Protein AF-A0A527X733-F1 (afdb_monomer)

Mean predicted aligned error: 2.3 Å

Foldseek 3Di:
DADEDALQLVCVCVQQPHDVSNVVSVVVVVPDDPVRYDYDPVSVVVNLCCCCPVVVDDNVGD

Solvent-accessible surface area (backbone atoms only — not comparable to full-atom values): 3566 Å² total; per-residue (Å²): 127,76,45,77,53,54,42,68,56,56,38,16,54,74,43,49,91,39,64,71,52,12,55,55,38,48,57,54,54,75,72,51,57,73,93,30,56,39,76,50,74,66,34,55,58,51,36,42,52,43,32,38,72,74,66,64,38,52,87,91,76,79

Secondary structure (DSSP, 8-state):
--EEPPHHHHHHHTTTT-HHHHHHHHHHHHTS-GGGEE--HHHHHHHHHHHHHTT---TTT-

Nearest PDB structures (foldseek):
  2o6k-assembly1_A  TM=3.422E-01  e=5.801E+00  Staphylococcus aureus subsp. aureus MW2

Radius of gyration: 11.96 Å; Cα contacts (8 Å, |Δi|>4): 60; chains: 1; bounding box: 26×18×32 Å

Sequence (62 aa):
MKVALDTDILAYAEGINGVEKRDTVLELLRNVPQEAAIVPVQVLGELYNVLIRKAGRSPQTA

Structure (mmCIF, N/CA/C/O backbone):
data_AF-A0A527X733-F1
#
_entry.id   AF-A0A527X733-F1
#
loop_
_atom_site.group_PDB
_atom_site.id
_atom_site.type_symbol
_atom_site.label_atom_id
_atom_site.label_alt_id
_atom_site.label_comp_id
_atom_site.label_asym_id
_atom_site.label_entity_id
_atom_site.label_seq_id
_atom_site.pdbx_PDB_ins_code
_atom_site.Cartn_x
_atom_site.Cartn_y
_atom_site.Cartn_z
_atom_site.occupancy
_atom_site.B_iso_or_equiv
_atom_site.auth_seq_id
_atom_site.auth_comp_id
_atom_site.auth_asym_id
_atom_site.auth_atom_id
_atom_site.pdbx_PDB_model_num
ATOM 1 N N . MET A 1 1 ? -10.558 2.857 17.534 1.00 86.12 1 MET A N 1
ATOM 2 C CA . MET A 1 1 ? -10.625 3.874 16.458 1.00 86.12 1 MET A CA 1
ATOM 3 C C . MET A 1 1 ? -10.189 3.200 15.165 1.00 86.12 1 MET A C 1
ATOM 5 O O . MET A 1 1 ? -9.263 2.407 15.239 1.00 86.12 1 MET A O 1
ATOM 9 N N . LYS A 1 2 ? -10.873 3.429 14.037 1.00 95.19 2 LYS A N 1
ATOM 10 C CA . LYS A 1 2 ? -10.491 2.866 12.726 1.00 95.19 2 LYS A CA 1
ATOM 11 C C . LYS A 1 2 ? -9.622 3.867 11.962 1.00 95.19 2 LYS A C 1
ATOM 13 O O . LYS A 1 2 ? -9.823 5.068 12.128 1.00 95.19 2 LYS A O 1
ATOM 18 N N . VAL A 1 3 ? -8.707 3.377 11.132 1.00 96.31 3 VAL A N 1
ATOM 19 C CA . VAL A 1 3 ? -7.807 4.178 10.292 1.00 96.31 3 VAL A CA 1
ATOM 20 C C . VAL A 1 3 ? -8.013 3.760 8.842 1.00 96.31 3 VAL A C 1
ATOM 22 O O . VAL A 1 3 ? -7.772 2.609 8.490 1.00 96.31 3 VAL A O 1
ATOM 25 N N . ALA A 1 4 ? -8.487 4.682 8.008 1.00 97.12 4 ALA A N 1
ATOM 26 C CA . ALA A 1 4 ? -8.596 4.447 6.575 1.00 97.12 4 ALA A CA 1
ATOM 27 C C . ALA A 1 4 ? -7.249 4.728 5.900 1.00 97.12 4 ALA A C 1
ATOM 29 O O . ALA A 1 4 ? -6.646 5.772 6.150 1.00 97.12 4 ALA A O 1
ATOM 30 N N . LEU A 1 5 ? -6.783 3.803 5.064 1.00 97.62 5 LEU A N 1
ATOM 31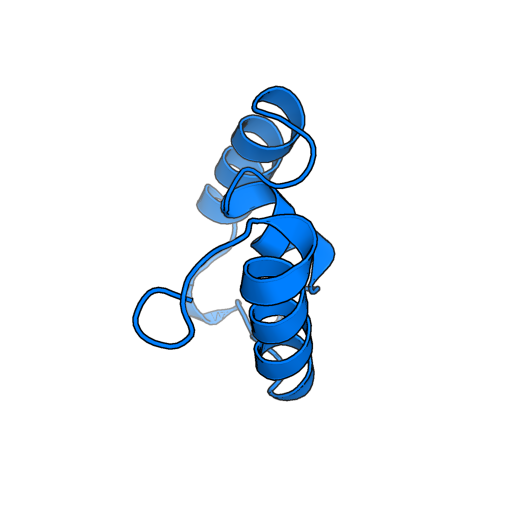 C CA . LEU A 1 5 ? -5.565 3.972 4.278 1.00 97.62 5 LEU A CA 1
ATOM 32 C C . LEU A 1 5 ? -5.898 4.668 2.961 1.00 97.62 5 LEU A C 1
ATOM 34 O O . LEU A 1 5 ? -6.797 4.234 2.245 1.00 97.62 5 LEU A O 1
ATOM 38 N N . ASP A 1 6 ? -5.164 5.734 2.665 1.00 98.06 6 ASP A N 1
ATOM 39 C CA . ASP A 1 6 ? -5.243 6.451 1.396 1.00 98.06 6 ASP A CA 1
ATOM 40 C C . ASP A 1 6 ? -4.361 5.794 0.321 1.00 98.06 6 ASP A C 1
ATOM 42 O O . ASP A 1 6 ? -3.425 5.046 0.632 1.00 98.06 6 ASP A O 1
ATOM 46 N N . THR A 1 7 ? -4.629 6.094 -0.949 1.00 98.31 7 THR A N 1
ATOM 47 C CA . THR A 1 7 ? -3.866 5.558 -2.082 1.00 98.31 7 THR A CA 1
ATOM 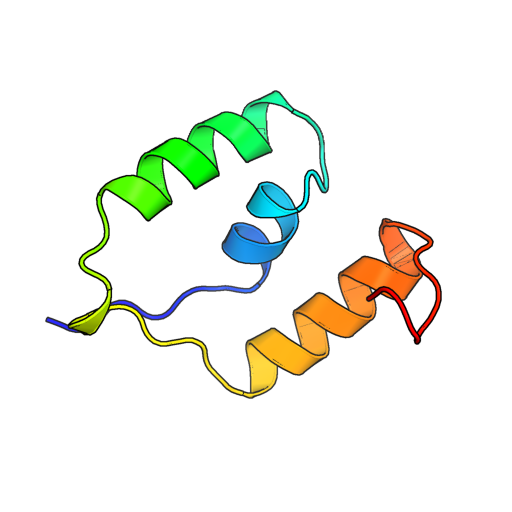48 C C . THR A 1 7 ? -2.391 5.929 -2.018 1.00 98.31 7 THR A C 1
ATOM 50 O O . THR A 1 7 ? -1.555 5.085 -2.342 1.00 98.31 7 THR A O 1
ATOM 53 N N . ASP A 1 8 ? -2.035 7.133 -1.565 1.00 97.00 8 ASP A N 1
ATOM 54 C CA . ASP A 1 8 ? -0.629 7.546 -1.488 1.00 97.00 8 ASP A CA 1
ATOM 55 C C . ASP A 1 8 ? 0.177 6.670 -0.520 1.00 97.00 8 ASP A C 1
ATOM 57 O O . ASP A 1 8 ? 1.310 6.298 -0.822 1.00 97.00 8 ASP A O 1
ATOM 61 N N . ILE A 1 9 ? -0.424 6.271 0.606 1.00 97.81 9 ILE A N 1
ATOM 62 C CA . ILE A 1 9 ? 0.204 5.369 1.582 1.00 97.81 9 ILE A CA 1
ATOM 63 C C . ILE A 1 9 ? 0.517 4.022 0.924 1.00 97.81 9 ILE A C 1
ATOM 65 O O . ILE A 1 9 ? 1.647 3.538 0.994 1.00 97.81 9 ILE A O 1
ATOM 69 N N . LEU A 1 10 ? -0.449 3.428 0.225 1.00 97.94 10 LEU A N 1
ATOM 70 C CA . LEU A 1 10 ? -0.228 2.140 -0.433 1.00 97.94 10 LEU A CA 1
ATOM 71 C C . LEU A 1 10 ? 0.737 2.260 -1.620 1.00 97.94 10 LEU A C 1
ATOM 73 O O . LEU A 1 10 ? 1.617 1.422 -1.786 1.00 97.94 10 LEU A O 1
ATOM 77 N N . ALA A 1 11 ? 0.643 3.333 -2.405 1.00 98.06 11 ALA A N 1
ATOM 78 C CA . ALA A 1 11 ? 1.551 3.582 -3.516 1.00 98.06 11 ALA A CA 1
ATOM 79 C C . ALA A 1 11 ? 3.002 3.737 -3.034 1.00 98.06 11 ALA A C 1
ATOM 81 O O . ALA A 1 11 ? 3.914 3.152 -3.617 1.00 98.06 11 ALA A O 1
ATOM 82 N N . TYR A 1 12 ? 3.243 4.487 -1.959 1.00 98.25 12 TYR A N 1
ATOM 83 C CA . TYR A 1 12 ? 4.594 4.642 -1.418 1.00 98.25 12 TYR A CA 1
ATOM 84 C C . TYR A 1 12 ? 5.115 3.325 -0.848 1.00 98.25 12 TYR A C 1
ATOM 86 O O . TYR A 1 12 ? 6.269 2.990 -1.101 1.00 98.25 12 TYR A O 1
ATOM 94 N N . ALA A 1 13 ? 4.275 2.536 -0.169 1.00 97.44 13 ALA A N 1
ATOM 95 C CA . ALA A 1 13 ? 4.642 1.196 0.299 1.00 97.44 13 ALA A CA 1
ATOM 96 C C . ALA A 1 13 ? 5.062 0.256 -0.852 1.00 97.44 13 ALA A C 1
ATOM 98 O O . ALA A 1 13 ? 5.982 -0.545 -0.690 1.00 97.44 13 ALA A O 1
ATOM 99 N N . GLU A 1 14 ? 4.470 0.416 -2.038 1.00 96.56 14 GLU A N 1
ATOM 100 C CA . GLU A 1 14 ? 4.845 -0.291 -3.273 1.00 96.56 14 GLU A CA 1
ATOM 101 C C . GLU A 1 14 ? 6.120 0.265 -3.948 1.00 96.56 14 GLU A C 1
ATOM 103 O O . GLU A 1 14 ? 6.544 -0.226 -4.997 1.00 96.56 14 GLU A O 1
ATOM 108 N N . GLY A 1 15 ? 6.761 1.281 -3.359 1.00 96.75 15 GLY A N 1
ATOM 109 C CA . GLY A 1 15 ? 7.991 1.901 -3.862 1.00 96.75 15 GLY A CA 1
ATOM 110 C C . GLY A 1 15 ? 7.772 3.040 -4.858 1.00 96.75 15 GLY A C 1
ATOM 111 O O . GLY A 1 15 ? 8.739 3.551 -5.433 1.00 96.75 15 GLY A O 1
ATOM 112 N N . ILE A 1 16 ? 6.525 3.467 -5.070 1.00 96.69 16 ILE A N 1
ATOM 113 C CA . ILE A 1 16 ? 6.227 4.610 -5.935 1.00 96.69 16 ILE A CA 1
ATOM 114 C C . ILE A 1 16 ? 6.783 5.879 -5.291 1.00 96.69 16 ILE A C 1
ATOM 116 O O . ILE A 1 16 ? 6.599 6.123 -4.103 1.00 96.69 16 ILE A O 1
ATOM 120 N N . ASN A 1 17 ? 7.445 6.710 -6.097 1.00 92.94 17 ASN A N 1
ATOM 121 C CA . ASN A 1 17 ? 8.137 7.929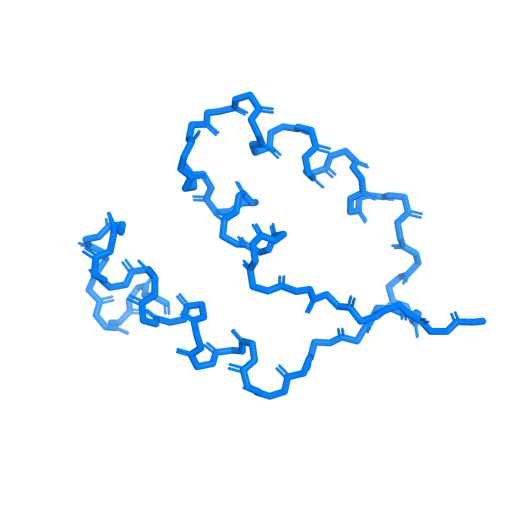 -5.663 1.00 92.94 17 ASN A CA 1
ATOM 122 C C . ASN A 1 17 ? 9.359 7.707 -4.745 1.00 92.94 17 ASN A C 1
ATOM 124 O O . ASN A 1 17 ? 9.752 8.629 -4.030 1.00 92.94 17 ASN A O 1
ATOM 128 N N . GLY A 1 18 ? 10.001 6.536 -4.820 1.00 95.75 18 GLY A N 1
ATOM 129 C CA . GLY A 1 18 ? 11.342 6.306 -4.276 1.00 95.75 18 GLY A CA 1
ATOM 130 C C . GLY A 1 18 ? 11.381 5.592 -2.923 1.00 95.75 18 GLY A C 1
ATOM 131 O O . GLY A 1 18 ? 10.387 5.476 -2.208 1.00 95.75 18 GLY A O 1
ATOM 132 N N . VAL A 1 19 ? 12.572 5.097 -2.579 1.00 96.75 19 VAL A N 1
ATOM 133 C CA . VAL A 1 19 ? 12.793 4.219 -1.416 1.00 96.75 19 VAL A CA 1
ATOM 134 C C . VAL A 1 19 ? 12.617 4.926 -0.070 1.00 96.75 19 VAL A C 1
ATOM 136 O O . VAL A 1 19 ? 12.113 4.318 0.863 1.00 96.75 19 VAL A O 1
ATOM 139 N N . GLU A 1 20 ? 12.937 6.218 0.025 1.00 97.38 20 GLU A N 1
ATOM 140 C CA . GLU A 1 20 ? 12.818 6.984 1.276 1.00 97.38 20 GLU A CA 1
ATOM 141 C C . GLU A 1 20 ? 11.361 7.083 1.757 1.00 97.38 20 GLU A C 1
ATOM 143 O O . GLU A 1 20 ? 11.052 6.848 2.929 1.00 97.38 20 GLU A O 1
ATOM 148 N N . LYS A 1 21 ? 10.440 7.379 0.828 1.00 96.81 21 LYS A N 1
ATOM 149 C CA . LYS A 1 21 ? 8.999 7.423 1.114 1.00 96.81 21 LYS A CA 1
ATOM 150 C C . LYS A 1 21 ? 8.458 6.042 1.450 1.00 96.81 21 LYS A C 1
ATOM 152 O O . LYS A 1 21 ? 7.663 5.917 2.378 1.00 96.81 21 LYS A O 1
ATOM 157 N N . ARG A 1 22 ? 8.909 5.015 0.725 1.00 98.12 22 ARG A N 1
ATOM 158 C CA . ARG A 1 22 ? 8.541 3.626 1.000 1.00 98.12 22 ARG A CA 1
ATOM 159 C C . ARG A 1 22 ? 8.899 3.236 2.422 1.00 98.12 22 ARG A C 1
ATOM 161 O O . ARG A 1 22 ? 8.034 2.774 3.154 1.00 98.12 22 ARG A O 1
ATOM 168 N N . ASP A 1 23 ? 10.150 3.438 2.811 1.00 98.25 23 ASP A N 1
ATOM 169 C CA . ASP A 1 23 ? 10.649 2.972 4.101 1.00 98.25 23 ASP A CA 1
ATOM 170 C C . ASP A 1 23 ? 9.941 3.704 5.255 1.00 98.25 23 ASP A C 1
ATOM 172 O O . ASP A 1 23 ? 9.493 3.057 6.202 1.00 98.25 23 ASP A O 1
ATOM 176 N N . THR A 1 24 ? 9.696 5.013 5.103 1.00 97.94 24 THR A N 1
ATOM 177 C CA . THR A 1 24 ? 8.908 5.818 6.056 1.00 97.94 24 THR A CA 1
ATOM 178 C C . THR A 1 24 ? 7.475 5.294 6.204 1.00 97.94 24 THR A C 1
ATOM 180 O O . THR A 1 24 ? 6.957 5.155 7.313 1.00 97.94 24 THR A O 1
ATOM 183 N N . VAL A 1 25 ? 6.804 4.986 5.091 1.00 97.94 25 VAL A N 1
ATOM 184 C CA . VAL A 1 25 ? 5.422 4.491 5.130 1.00 97.94 25 VAL A CA 1
ATOM 185 C C . VAL A 1 25 ? 5.342 3.057 5.650 1.00 97.94 25 VAL A C 1
ATOM 187 O O . VAL A 1 25 ? 4.416 2.727 6.387 1.00 97.94 25 VAL A O 1
ATOM 190 N N . LEU A 1 26 ? 6.309 2.201 5.325 1.00 98.06 26 LEU A N 1
ATOM 191 C CA . LEU A 1 26 ? 6.367 0.850 5.877 1.00 98.06 26 LEU A CA 1
ATOM 192 C C . LEU A 1 26 ? 6.585 0.872 7.394 1.00 98.06 26 LEU A C 1
ATOM 194 O O . LEU A 1 26 ? 5.989 0.056 8.097 1.00 98.06 26 LEU A O 1
ATOM 198 N N . GLU A 1 27 ? 7.389 1.801 7.913 1.00 97.94 27 GLU A N 1
ATOM 199 C CA . GLU A 1 27 ? 7.524 2.015 9.357 1.00 97.94 27 GLU A CA 1
ATOM 200 C C . GLU A 1 27 ? 6.199 2.474 9.985 1.00 97.94 27 GLU A C 1
ATOM 202 O O . GLU A 1 27 ? 5.763 1.898 10.983 1.00 97.94 27 GLU A O 1
ATOM 207 N N . LEU A 1 28 ? 5.502 3.435 9.370 1.00 96.19 28 LEU A N 1
ATOM 208 C CA . LEU A 1 28 ? 4.173 3.871 9.811 1.00 96.19 28 LEU A CA 1
ATOM 209 C C . LEU A 1 28 ? 3.182 2.695 9.864 1.00 96.19 28 LEU A C 1
ATOM 211 O O . LEU A 1 28 ? 2.541 2.474 10.891 1.00 96.19 28 LEU A O 1
ATOM 215 N N . LEU A 1 29 ? 3.067 1.926 8.777 1.00 96.25 29 LEU A N 1
ATOM 216 C CA . LEU A 1 29 ? 2.099 0.832 8.646 1.00 96.25 29 LEU A CA 1
ATOM 217 C C . LEU A 1 29 ? 2.345 -0.299 9.649 1.00 96.25 29 LEU A C 1
ATOM 219 O O . LEU A 1 29 ? 1.382 -0.876 10.147 1.00 96.25 29 LEU A O 1
ATOM 223 N N . ARG A 1 30 ? 3.604 -0.579 10.013 1.00 96.50 30 ARG A N 1
ATOM 224 C CA . ARG A 1 30 ? 3.939 -1.561 11.066 1.00 96.50 30 ARG A CA 1
ATOM 225 C C . ARG A 1 30 ? 3.378 -1.191 12.439 1.00 96.50 30 ARG A C 1
ATOM 227 O O . ARG A 1 30 ? 3.200 -2.074 13.269 1.00 96.50 30 ARG A O 1
ATOM 234 N N . ASN A 1 31 ? 3.110 0.091 12.675 1.00 95.88 31 ASN A N 1
ATOM 235 C CA . ASN A 1 31 ? 2.548 0.589 13.927 1.00 95.88 31 ASN A CA 1
ATOM 236 C C . ASN A 1 31 ? 1.011 0.691 13.900 1.00 95.88 31 ASN A C 1
ATOM 238 O O . ASN A 1 31 ? 0.408 1.034 14.917 1.00 95.88 31 ASN A O 1
ATOM 242 N N . VAL A 1 32 ? 0.359 0.399 12.767 1.00 95.19 32 VAL A N 1
ATOM 243 C CA . VAL A 1 32 ? -1.106 0.399 12.658 1.00 95.19 32 VAL A CA 1
ATOM 244 C C . VAL A 1 32 ? -1.642 -0.989 13.030 1.00 95.19 32 VAL A C 1
ATOM 246 O O . VAL A 1 32 ? -1.296 -1.964 12.363 1.00 95.19 32 VAL A O 1
ATOM 249 N N . PRO A 1 33 ? -2.520 -1.112 14.045 1.00 96.06 33 PRO A N 1
ATOM 250 C CA . PRO A 1 33 ? -3.181 -2.378 14.344 1.00 96.06 33 PRO A CA 1
ATOM 251 C C . PRO A 1 33 ? -3.986 -2.863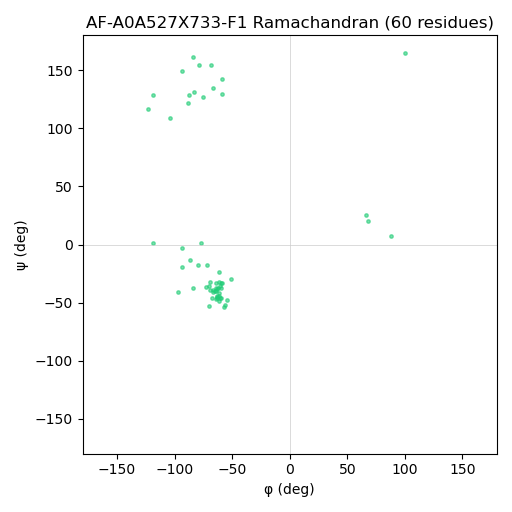 13.138 1.00 96.06 33 PRO A C 1
ATOM 253 O O . PRO A 1 33 ? -4.795 -2.114 12.581 1.00 96.06 33 PRO A O 1
ATOM 256 N N . GLN A 1 34 ? -3.793 -4.120 12.748 1.00 93.94 34 GLN A N 1
ATOM 257 C CA . GLN A 1 34 ? -4.392 -4.673 11.535 1.00 93.94 34 GLN A CA 1
ATOM 258 C C . GLN A 1 34 ? -5.926 -4.636 11.582 1.00 93.94 34 GLN A C 1
ATOM 260 O O . GLN A 1 34 ? -6.574 -4.343 10.581 1.00 93.94 34 GLN A O 1
ATOM 265 N N . GLU A 1 35 ? -6.519 -4.847 12.756 1.00 96.50 35 GLU A N 1
ATOM 266 C CA . GLU A 1 35 ? -7.970 -4.835 12.973 1.00 96.50 35 GLU A CA 1
ATOM 267 C C . GLU A 1 35 ? -8.566 -3.420 12.893 1.00 96.50 35 GLU A C 1
ATOM 269 O O . GLU A 1 35 ? -9.781 -3.250 12.748 1.00 96.50 35 GLU A O 1
ATOM 274 N N . ALA A 1 36 ? -7.721 -2.393 13.007 1.00 96.44 36 ALA A N 1
ATOM 275 C CA . ALA A 1 36 ? -8.109 -0.995 12.882 1.00 96.44 36 ALA A CA 1
ATOM 276 C C . ALA A 1 36 ? -7.932 -0.457 11.455 1.00 96.44 36 ALA A C 1
ATOM 278 O O . ALA A 1 36 ? -8.550 0.561 11.131 1.00 96.44 36 ALA A O 1
ATOM 279 N N . ALA A 1 37 ? -7.120 -1.113 10.621 1.00 96.94 37 ALA A N 1
ATOM 280 C CA . ALA A 1 37 ? -6.840 -0.692 9.255 1.00 96.94 37 ALA A CA 1
ATOM 281 C C . ALA A 1 37 ? -8.021 -0.998 8.324 1.00 96.94 37 ALA A C 1
ATOM 283 O O . ALA A 1 37 ? -8.501 -2.126 8.229 1.00 96.94 37 ALA A O 1
ATOM 284 N N . ILE A 1 38 ? -8.482 0.024 7.610 1.00 97.81 38 ILE A N 1
ATOM 285 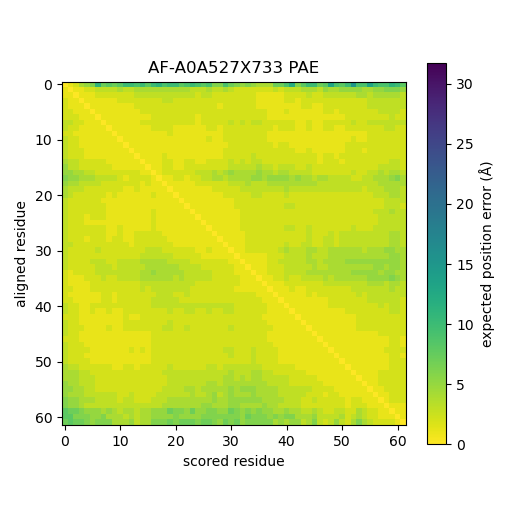C CA . ILE A 1 38 ? -9.539 -0.077 6.608 1.00 97.81 38 ILE A CA 1
ATOM 286 C C . ILE A 1 38 ? -8.961 0.350 5.266 1.00 97.81 38 ILE A C 1
ATOM 288 O O . ILE A 1 38 ? -8.407 1.440 5.151 1.00 97.81 38 ILE A O 1
ATOM 292 N N . VAL A 1 39 ? -9.139 -0.479 4.241 1.00 97.19 39 VAL A N 1
ATOM 293 C CA . VAL A 1 39 ? -8.831 -0.114 2.854 1.00 97.19 39 VAL A CA 1
ATOM 294 C C . VAL A 1 39 ? -10.150 0.166 2.134 1.00 97.19 39 VAL A C 1
ATOM 296 O O . VAL A 1 39 ? -10.928 -0.766 1.914 1.00 97.19 39 VAL A O 1
ATOM 299 N N . PRO A 1 40 ? -10.459 1.432 1.799 1.00 97.81 40 PRO A N 1
ATOM 300 C CA . PRO A 1 40 ? -11.634 1.751 0.999 1.00 97.81 40 PRO A CA 1
ATOM 301 C C . PRO A 1 40 ? -11.579 1.053 -0.364 1.00 97.81 40 PRO A C 1
ATOM 303 O O . PRO A 1 40 ? -10.528 0.985 -0.994 1.00 97.81 40 PRO A O 1
ATOM 306 N N . VAL A 1 41 ? -12.723 0.591 -0.875 1.00 97.88 41 VAL A N 1
ATOM 307 C CA . VAL A 1 41 ? -12.772 -0.083 -2.189 1.00 97.88 41 VAL A CA 1
ATOM 308 C C . VAL A 1 41 ? -12.279 0.814 -3.332 1.00 97.88 41 VAL A C 1
ATOM 310 O O . VAL A 1 41 ? -11.649 0.332 -4.267 1.00 97.88 41 VAL A O 1
ATOM 313 N N . GLN A 1 42 ? -12.506 2.128 -3.236 1.00 98.12 42 GLN A N 1
ATOM 314 C CA . GLN A 1 42 ? -12.010 3.107 -4.207 1.00 98.12 42 GLN A CA 1
ATOM 315 C C . GLN A 1 42 ? -10.476 3.126 -4.266 1.00 98.12 42 GLN A C 1
ATOM 317 O O . GLN A 1 42 ? -9.909 3.131 -5.358 1.00 98.12 42 GLN A O 1
ATOM 322 N N . VAL A 1 43 ? -9.816 3.055 -3.106 1.00 98.50 43 VAL A N 1
ATOM 323 C CA . VAL A 1 43 ? -8.350 3.057 -2.988 1.00 98.50 43 VAL A CA 1
ATOM 324 C C . VAL A 1 43 ? -7.737 1.855 -3.710 1.00 98.50 43 VAL A C 1
ATOM 326 O O . VAL A 1 43 ? -6.678 1.982 -4.316 1.00 98.50 43 VAL A O 1
ATOM 329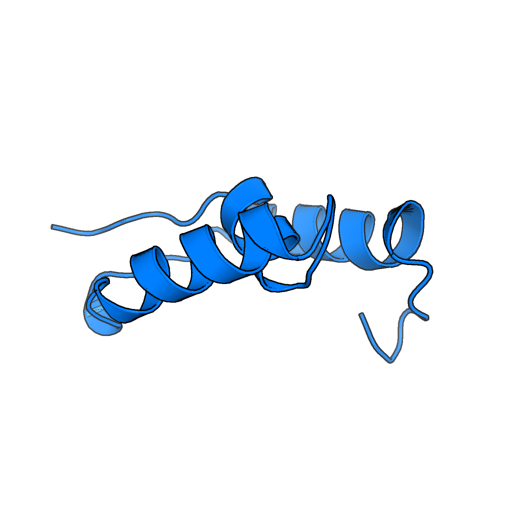 N N . LEU A 1 44 ? -8.427 0.709 -3.757 1.00 97.81 44 LEU A N 1
ATOM 330 C CA . LEU A 1 44 ? -7.974 -0.449 -4.539 1.00 97.81 44 LEU A CA 1
ATOM 331 C C . LEU A 1 44 ? -7.918 -0.142 -6.045 1.00 97.81 44 LEU A C 1
ATOM 333 O O . LEU A 1 44 ? -6.944 -0.479 -6.715 1.00 97.81 44 LEU A O 1
ATOM 337 N N . GLY A 1 45 ? -8.944 0.522 -6.582 1.00 97.94 45 GLY A N 1
ATOM 338 C CA . GLY A 1 45 ? -8.993 0.894 -8.000 1.00 97.94 45 GLY A CA 1
ATOM 339 C C . GLY A 1 45 ? -7.993 1.993 -8.364 1.00 97.94 45 GLY A C 1
ATOM 340 O O . GLY A 1 45 ? -7.406 1.983 -9.450 1.00 97.94 45 GLY A O 1
ATOM 341 N N . GLU A 1 46 ? -7.767 2.938 -7.456 1.00 98.50 46 GLU A N 1
ATOM 342 C CA . GLU A 1 46 ? -6.749 3.973 -7.626 1.00 98.50 46 GLU A CA 1
ATOM 343 C C . GLU A 1 46 ? -5.337 3.383 -7.581 1.00 98.50 46 GLU A C 1
ATOM 345 O O . GLU A 1 46 ? -4.538 3.658 -8.481 1.00 98.50 46 GLU A O 1
ATOM 350 N N . LEU A 1 47 ? -5.052 2.514 -6.606 1.00 98.31 47 LEU A N 1
ATOM 351 C CA . LEU A 1 47 ? -3.768 1.829 -6.492 1.00 98.31 47 LEU A CA 1
ATOM 352 C C . LEU A 1 47 ? -3.479 0.985 -7.734 1.00 98.31 47 LEU A C 1
ATOM 354 O 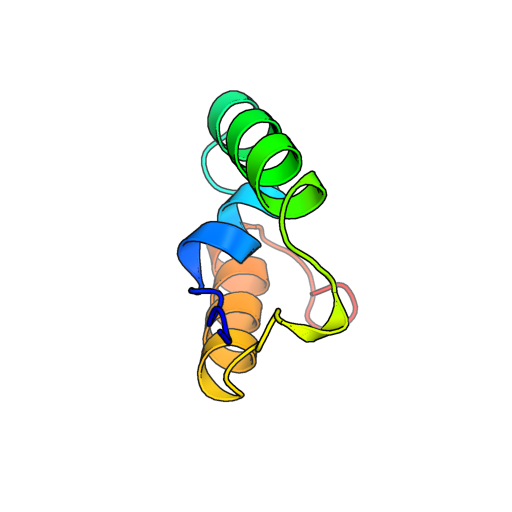O . LEU A 1 47 ? -2.396 1.109 -8.303 1.00 98.31 47 LEU A O 1
ATOM 358 N N . TYR A 1 48 ? -4.452 0.209 -8.219 1.00 98.06 48 TYR A N 1
ATOM 359 C CA . TYR A 1 48 ? -4.309 -0.547 -9.466 1.00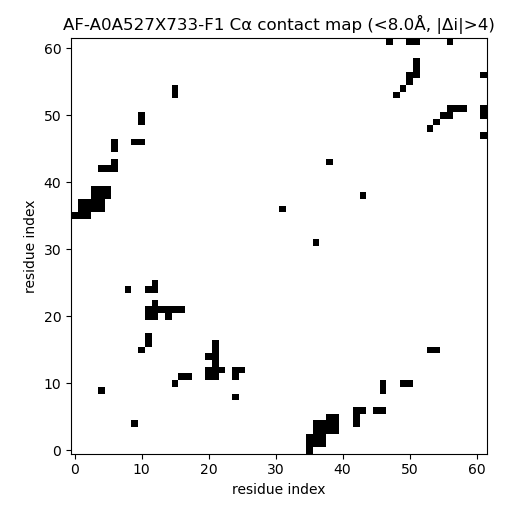 98.06 48 TYR A CA 1
ATOM 360 C C . TYR A 1 48 ? -3.902 0.365 -10.636 1.00 98.06 48 TYR A C 1
ATOM 362 O O . TYR A 1 48 ? -2.932 0.097 -11.346 1.00 98.06 48 TYR A O 1
ATOM 370 N N . ASN A 1 49 ? -4.585 1.501 -10.811 1.00 98.12 49 ASN A N 1
ATOM 371 C CA . ASN A 1 49 ? -4.236 2.460 -11.862 1.00 98.12 49 ASN A CA 1
ATOM 372 C C . ASN A 1 49 ? -2.826 3.040 -11.687 1.00 98.12 49 ASN A C 1
ATOM 374 O O . ASN A 1 49 ? -2.125 3.246 -12.683 1.00 98.12 49 ASN A O 1
ATOM 378 N N . VAL A 1 50 ? -2.396 3.299 -10.451 1.00 98.06 50 VAL A N 1
ATOM 379 C CA 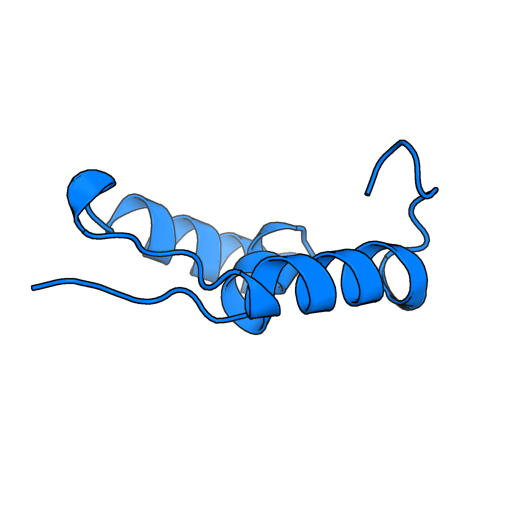. VAL A 1 50 ? -1.032 3.751 -10.144 1.00 98.06 50 VAL A CA 1
ATOM 380 C C . VAL A 1 50 ? -0.006 2.680 -10.517 1.00 98.06 50 VAL A C 1
ATOM 382 O O . VAL A 1 50 ? 0.971 2.996 -11.198 1.00 98.06 50 VAL A O 1
ATOM 385 N N . LEU A 1 51 ? -0.233 1.424 -10.138 1.00 98.06 51 LEU A N 1
ATOM 386 C CA . LEU A 1 51 ? 0.688 0.321 -10.409 1.00 98.06 51 LEU A CA 1
ATOM 387 C C . LEU A 1 51 ? 0.843 0.049 -11.910 1.00 98.06 51 LEU A C 1
ATOM 389 O O . LEU A 1 51 ? 1.960 -0.130 -12.394 1.00 98.06 51 LEU A O 1
ATOM 393 N N . ILE A 1 52 ? -0.242 0.125 -12.678 1.00 98.06 52 ILE A N 1
ATOM 394 C CA . ILE A 1 52 ? -0.174 -0.019 -14.136 1.00 98.06 52 ILE A CA 1
ATOM 395 C C . ILE A 1 52 ? 0.507 1.186 -14.786 1.00 98.06 52 ILE A C 1
ATOM 397 O O . ILE A 1 52 ? 1.449 1.033 -15.560 1.00 98.06 52 ILE A O 1
ATOM 401 N N . ARG A 1 53 ? 0.037 2.405 -14.498 1.00 96.88 53 ARG A N 1
ATOM 402 C CA . ARG A 1 53 ? 0.435 3.590 -15.278 1.00 96.88 53 ARG A CA 1
ATOM 403 C C . ARG A 1 53 ? 1.752 4.203 -14.827 1.00 96.88 53 ARG A C 1
ATOM 405 O O . ARG A 1 53 ? 2.491 4.704 -15.667 1.00 96.88 53 ARG A O 1
ATOM 412 N N . LYS A 1 54 ? 2.025 4.216 -13.520 1.00 95.12 54 LYS A N 1
ATOM 413 C CA . LYS A 1 54 ? 3.241 4.819 -12.953 1.00 95.12 54 LYS A CA 1
ATOM 414 C C . LYS A 1 54 ? 4.327 3.782 -12.699 1.00 95.12 54 LYS A C 1
ATOM 416 O O . LYS A 1 54 ? 5.488 4.068 -12.959 1.00 95.12 54 LYS A O 1
ATOM 421 N N . ALA A 1 55 ? 3.960 2.601 -12.200 1.00 93.88 55 ALA A N 1
ATOM 422 C CA . ALA A 1 55 ? 4.933 1.548 -11.903 1.00 93.88 55 ALA A CA 1
ATOM 423 C C . ALA A 1 55 ? 5.250 0.655 -13.113 1.00 93.88 55 ALA A C 1
ATOM 425 O O . ALA A 1 55 ? 6.211 -0.109 -13.065 1.00 93.88 55 ALA A O 1
ATOM 426 N N . GLY A 1 56 ? 4.452 0.734 -14.186 1.00 95.25 56 GLY A N 1
ATOM 427 C CA . GLY A 1 56 ? 4.652 -0.058 -15.399 1.00 95.25 56 GLY A CA 1
ATOM 428 C C . GLY A 1 56 ? 4.411 -1.557 -15.206 1.00 95.25 56 GLY A C 1
ATOM 429 O O . GLY A 1 56 ? 4.913 -2.354 -15.998 1.00 95.25 56 GLY A O 1
ATOM 430 N N . ARG A 1 57 ? 3.678 -1.960 -14.156 1.00 96.19 57 ARG A N 1
ATOM 431 C CA . ARG A 1 57 ? 3.326 -3.369 -13.935 1.00 96.19 57 ARG A CA 1
ATOM 432 C C . ARG A 1 57 ? 2.350 -3.849 -15.003 1.00 96.19 57 ARG A C 1
ATOM 434 O O . ARG A 1 57 ? 1.591 -3.069 -15.580 1.00 96.19 57 ARG A O 1
ATOM 441 N N . SER A 1 58 ? 2.353 -5.153 -15.255 1.00 96.31 58 SER A N 1
ATOM 442 C CA . SER A 1 58 ? 1.317 -5.763 -16.085 1.00 96.31 58 SER A CA 1
ATOM 443 C C . SER A 1 58 ? 0.030 -5.947 -15.268 1.00 96.31 58 SER A C 1
ATOM 445 O O . SER A 1 58 ? 0.117 -6.134 -14.056 1.00 96.31 58 SER A O 1
ATOM 447 N N . PRO A 1 59 ? -1.161 -5.987 -15.894 1.00 93.69 59 PRO A N 1
ATOM 448 C CA . PRO A 1 59 ? -2.428 -6.261 -15.202 1.00 93.69 59 PRO A CA 1
ATOM 449 C C . PRO A 1 59 ? -2.434 -7.506 -14.313 1.00 93.69 59 PRO A C 1
ATOM 451 O O . PRO A 1 59 ? -3.154 -7.548 -13.327 1.00 93.69 59 PRO A O 1
ATOM 454 N N . GLN A 1 60 ? -1.639 -8.522 -14.651 1.00 94.69 60 GLN A N 1
ATOM 455 C CA . GLN A 1 60 ? -1.554 -9.774 -13.894 1.00 94.69 60 GLN A CA 1
ATOM 456 C C . GLN A 1 60 ? -0.674 -9.667 -12.640 1.00 94.69 60 GLN A C 1
ATOM 458 O O . GLN A 1 60 ? -0.724 -10.552 -11.793 1.00 94.69 60 GLN A O 1
ATOM 463 N N . THR A 1 61 ? 0.172 -8.638 -12.561 1.00 90.00 61 THR A N 1
ATOM 464 C CA . THR A 1 61 ? 1.155 -8.430 -11.482 1.00 90.00 61 THR A CA 1
ATOM 465 C C . THR A 1 61 ? 0.916 -7.133 -10.704 1.00 90.00 61 THR A C 1
ATOM 467 O O . THR A 1 61 ? 1.700 -6.806 -9.811 1.00 90.00 61 THR A O 1
ATOM 470 N N . ALA A 1 62 ? -0.135 -6.389 -11.062 1.00 85.31 62 ALA A N 1
ATOM 471 C CA . ALA A 1 62 ? -0.585 -5.179 -10.385 1.00 85.31 62 ALA A CA 1
ATOM 472 C C . ALA A 1 62 ? -1.517 -5.495 -9.217 1.00 85.31 62 ALA A C 1
ATOM 474 O O . ALA A 1 62 ? -2.301 -6.463 -9.321 1.00 85.31 62 ALA A O 1
#

pLDDT: mean 96.46, std 2.51, range [85.31, 98.5]